Protein AF-A0AA35SXV5-F1 (afdb_monomer_lite)

Sequence (102 aa):
MDRSVSGRVGATPPQNDVPHQPLPDDALLRDTLEFPEISENELVRYFSQISQLNFSIDHNFYPLGSCTMKYNPKINDEVASIPAFADIHPLQPTHGFRALSD

pLDDT: mean 90.49, std 9.9, range [43.47, 97.38]

Structure (mmCIF, N/CA/C/O backbone):
data_AF-A0AA35SXV5-F1
#
_entry.id   AF-A0AA35SXV5-F1
#
loop_
_atom_site.group_PDB
_atom_site.id
_atom_site.type_symbol
_atom_site.label_atom_id
_atom_site.label_alt_id
_atom_site.label_comp_id
_atom_site.label_asym_id
_atom_site.label_entity_id
_atom_site.label_seq_id
_atom_site.pdbx_PDB_ins_code
_atom_site.Cartn_x
_atom_site.Cartn_y
_atom_site.Cartn_z
_atom_site.occupancy
_atom_site.B_iso_or_equiv
_atom_site.auth_seq_id
_atom_site.auth_comp_id
_atom_site.auth_asym_id
_atom_site.auth_atom_id
_atom_site.pdbx_PDB_model_num
ATOM 1 N N . MET A 1 1 ? -9.736 -2.413 14.837 1.00 81.00 1 MET A N 1
ATOM 2 C CA . MET A 1 1 ? -11.081 -2.710 15.371 1.00 81.00 1 MET A CA 1
ATOM 3 C C . MET A 1 1 ? -11.685 -1.528 16.107 1.00 81.00 1 MET A C 1
ATOM 5 O O . MET A 1 1 ? -12.849 -1.239 15.895 1.00 81.00 1 MET A O 1
ATOM 9 N N . ASP A 1 2 ? -10.891 -0.775 16.862 1.00 89.19 2 ASP A N 1
ATOM 10 C CA . ASP A 1 2 ? -11.342 0.315 17.748 1.00 89.19 2 ASP A CA 1
ATOM 11 C C . ASP A 1 2 ? -12.106 1.471 17.070 1.00 89.19 2 ASP A C 1
ATOM 13 O O . ASP A 1 2 ? -12.781 2.241 17.743 1.00 89.19 2 ASP A O 1
ATOM 17 N N . ARG A 1 3 ? -11.993 1.616 15.742 1.00 89.12 3 ARG A N 1
ATOM 18 C CA . ARG A 1 3 ? -12.697 2.634 14.935 1.00 89.12 3 ARG A CA 1
ATOM 19 C C . ARG A 1 3 ? -13.839 2.055 14.083 1.00 89.12 3 ARG A C 1
ATOM 21 O O . ARG A 1 3 ? -14.403 2.777 13.269 1.00 89.12 3 ARG A O 1
ATOM 28 N N . SER A 1 4 ? -14.129 0.761 14.227 1.00 94.44 4 SER A N 1
ATOM 29 C CA . SER A 1 4 ? -15.166 0.058 13.466 1.00 94.44 4 SER A CA 1
ATOM 30 C C . SER A 1 4 ? -16.555 0.506 13.906 1.00 94.44 4 SER A C 1
ATOM 32 O O . SER A 1 4 ? -16.813 0.643 15.104 1.00 94.44 4 SER A O 1
ATOM 34 N N . VAL A 1 5 ? -17.459 0.697 12.950 1.00 94.62 5 VAL A N 1
ATOM 35 C CA . VAL A 1 5 ? -18.873 0.977 13.209 1.00 94.62 5 VAL A CA 1
ATOM 36 C C . VAL A 1 5 ? -19.714 0.073 12.326 1.00 94.62 5 VAL A C 1
ATOM 38 O O . VAL A 1 5 ? -19.585 0.114 11.107 1.00 94.62 5 VAL A O 1
ATOM 41 N N . SER A 1 6 ? -20.593 -0.714 12.947 1.00 93.75 6 SER A N 1
ATOM 42 C CA . SER A 1 6 ? -21.388 -1.705 12.224 1.00 93.75 6 SER A CA 1
ATOM 43 C C . SER A 1 6 ? -22.250 -1.084 11.119 1.00 93.75 6 SER A C 1
ATOM 45 O O . SER A 1 6 ? -22.845 -0.019 11.299 1.00 93.75 6 SER A O 1
ATOM 47 N N . GLY A 1 7 ? -22.291 -1.751 9.969 1.00 92.06 7 GLY A N 1
ATOM 48 C CA . GLY A 1 7 ? -22.955 -1.342 8.735 1.00 92.06 7 GLY A CA 1
ATOM 49 C C . GLY A 1 7 ? -22.149 -0.375 7.864 1.00 92.06 7 GLY A C 1
ATOM 50 O O . GLY A 1 7 ? -22.643 0.053 6.819 1.00 92.06 7 GLY A O 1
ATOM 51 N N . ARG A 1 8 ? -20.937 0.022 8.266 1.00 94.19 8 ARG A N 1
ATOM 52 C CA . ARG A 1 8 ? -20.153 1.017 7.527 1.00 94.19 8 ARG A CA 1
ATOM 53 C C . ARG A 1 8 ? -19.349 0.373 6.398 1.00 94.19 8 ARG A C 1
ATOM 55 O O . ARG A 1 8 ? -18.568 -0.547 6.612 1.00 94.19 8 ARG A O 1
ATOM 62 N N . VAL A 1 9 ? -19.497 0.932 5.198 1.00 92.69 9 VAL A N 1
ATOM 63 C CA . VAL A 1 9 ? -18.872 0.426 3.969 1.00 92.69 9 VAL A CA 1
ATOM 64 C C . VAL A 1 9 ? -17.732 1.345 3.529 1.00 92.69 9 VAL A C 1
ATOM 66 O O . VAL A 1 9 ? -17.905 2.563 3.441 1.00 92.69 9 VAL A O 1
ATOM 69 N N . GLY A 1 10 ? -16.565 0.754 3.263 1.00 92.12 10 GLY A N 1
ATOM 70 C CA . GLY A 1 10 ? -15.334 1.480 2.934 1.00 92.12 10 GLY A CA 1
ATOM 71 C C . GLY A 1 10 ? -14.965 1.517 1.459 1.00 92.12 10 GLY A C 1
ATOM 72 O O . GLY A 1 10 ? -14.184 2.368 1.062 1.00 92.12 10 GLY A O 1
ATOM 73 N N . ALA A 1 11 ? -15.509 0.611 0.655 1.00 90.25 11 ALA A N 1
ATOM 74 C CA . ALA A 1 11 ? -15.293 0.566 -0.783 1.00 90.25 11 ALA A CA 1
ATOM 75 C C . ALA A 1 11 ? -16.444 -0.194 -1.444 1.00 90.25 11 ALA A C 1
ATOM 77 O O . ALA A 1 11 ? -17.065 -1.055 -0.819 1.00 90.25 11 ALA A O 1
ATOM 78 N N . THR A 1 12 ? -16.705 0.111 -2.713 1.00 89.50 12 THR A N 1
ATOM 79 C CA . THR A 1 12 ? -17.600 -0.690 -3.556 1.00 89.50 12 THR A CA 1
ATOM 80 C C . THR A 1 12 ? -16.733 -1.454 -4.553 1.00 89.50 12 THR A C 1
ATOM 82 O O . THR A 1 12 ? -16.023 -0.804 -5.324 1.00 89.50 12 THR A O 1
ATOM 85 N N . PRO A 1 13 ? -16.728 -2.799 -4.535 1.00 89.06 13 PRO A N 1
ATOM 86 C CA . PRO A 1 13 ? -15.979 -3.561 -5.524 1.00 89.06 13 PRO A CA 1
ATOM 87 C C . PRO A 1 13 ? -16.544 -3.311 -6.932 1.00 89.06 13 PRO A C 1
ATOM 89 O O . PRO A 1 13 ? -17.727 -2.976 -7.068 1.00 89.06 13 PRO A O 1
ATOM 92 N N . PRO A 1 14 ? -15.726 -3.472 -7.987 1.00 90.81 14 PRO A N 1
ATOM 93 C CA . PRO A 1 14 ? -16.216 -3.382 -9.355 1.00 90.81 14 PRO A CA 1
ATOM 94 C C . PRO A 1 14 ? -17.280 -4.452 -9.624 1.00 90.81 14 PRO A C 1
ATOM 96 O O . PRO A 1 14 ? -17.364 -5.473 -8.936 1.00 90.81 14 PRO A O 1
ATOM 99 N N . GLN A 1 15 ? -18.104 -4.213 -10.644 1.00 93.00 15 GLN A N 1
ATOM 100 C CA . GLN A 1 15 ? -19.080 -5.200 -11.086 1.00 93.00 15 GLN A CA 1
ATOM 101 C C . GLN A 1 15 ? -18.361 -6.474 -11.545 1.00 93.00 15 GLN A C 1
ATOM 103 O O . GLN A 1 15 ? -17.375 -6.395 -12.271 1.00 93.00 15 GLN A O 1
ATOM 108 N N . ASN A 1 16 ? -18.878 -7.637 -11.137 1.00 92.81 16 ASN A N 1
ATOM 109 C CA . ASN A 1 16 ? -18.366 -8.920 -11.603 1.00 92.81 16 ASN A CA 1
ATOM 110 C C . ASN A 1 16 ? -18.538 -9.028 -13.128 1.00 92.81 16 ASN A C 1
ATOM 112 O O . ASN A 1 16 ? -19.664 -8.998 -13.629 1.00 92.81 16 ASN A O 1
ATOM 116 N N . ASP A 1 17 ? -17.427 -9.150 -13.843 1.00 93.69 17 ASP A N 1
ATOM 117 C CA . ASP A 1 17 ? -17.343 -9.238 -15.300 1.00 93.69 17 ASP A CA 1
ATOM 118 C C . ASP A 1 17 ? -17.095 -10.672 -15.800 1.00 93.69 17 ASP A C 1
ATOM 120 O O . ASP A 1 17 ? -17.041 -10.906 -17.009 1.00 93.69 17 ASP A O 1
ATOM 124 N N . VAL A 1 18 ? -17.010 -11.651 -14.891 1.00 92.00 18 VAL A N 1
ATOM 125 C CA . VAL A 1 18 ? -16.788 -13.066 -15.214 1.00 92.00 18 VAL A CA 1
ATOM 126 C C . VAL A 1 18 ? -17.976 -13.962 -14.834 1.00 92.00 18 VAL A C 1
ATOM 128 O O . VAL A 1 18 ? -18.758 -13.635 -13.933 1.00 92.00 18 VAL A O 1
ATOM 131 N N . PRO A 1 19 ? -18.137 -15.131 -15.490 1.00 94.88 19 PRO A N 1
ATOM 132 C CA . PRO A 1 19 ? -19.202 -16.072 -15.156 1.00 94.88 19 PRO A CA 1
ATOM 133 C C . PRO A 1 19 ? -19.124 -16.547 -13.702 1.00 94.88 19 PRO A C 1
ATOM 135 O O . PRO A 1 19 ? -18.064 -16.964 -13.231 1.00 94.88 19 PRO A O 1
ATOM 138 N N . HIS A 1 20 ? -20.269 -16.552 -13.016 1.00 93.62 20 HIS A N 1
ATOM 139 C CA . HIS A 1 20 ? -20.374 -17.064 -11.651 1.00 93.62 20 HIS A CA 1
ATOM 140 C C . HIS A 1 20 ? -19.908 -18.521 -11.559 1.00 93.62 20 HIS A C 1
ATOM 142 O O . HIS A 1 20 ? -20.305 -19.366 -12.361 1.00 93.62 20 HIS A O 1
ATOM 148 N N . GLN A 1 21 ? -19.086 -18.801 -10.550 1.00 93.38 21 GLN A N 1
ATOM 149 C CA . GLN A 1 21 ? -18.627 -20.145 -10.211 1.00 93.38 21 GLN A CA 1
ATOM 150 C C . GLN A 1 21 ? -19.322 -20.621 -8.928 1.00 93.38 21 GLN A C 1
ATOM 152 O O . GLN A 1 21 ? -19.619 -19.787 -8.066 1.00 93.38 21 GLN A O 1
ATOM 157 N N . PRO A 1 22 ? -19.601 -21.931 -8.785 1.00 94.00 22 PRO A N 1
ATOM 158 C CA . PRO A 1 22 ? -20.128 -22.469 -7.539 1.00 94.00 22 PRO A CA 1
ATOM 159 C C . PRO A 1 22 ? -19.113 -22.273 -6.408 1.00 94.00 22 PRO A C 1
ATOM 161 O O . PRO A 1 22 ? -17.904 -22.399 -6.614 1.00 94.00 22 PRO A O 1
ATOM 164 N N . LEU A 1 23 ? -19.616 -21.967 -5.214 1.00 91.75 23 LEU A N 1
ATOM 165 C CA . LEU A 1 23 ? -18.791 -21.912 -4.013 1.00 91.75 23 LEU A CA 1
ATOM 166 C C . LEU A 1 23 ? -18.301 -23.323 -3.630 1.00 91.75 23 LEU A C 1
ATOM 168 O O . LEU A 1 23 ? -18.946 -24.314 -3.991 1.00 91.75 23 LEU A O 1
ATOM 172 N N . PRO A 1 24 ? -17.161 -23.434 -2.922 1.00 93.56 24 PRO A N 1
ATOM 173 C CA . PRO A 1 24 ? -16.754 -24.693 -2.305 1.00 93.56 24 PRO A CA 1
ATOM 174 C C . PRO A 1 24 ? -17.755 -25.117 -1.214 1.00 93.56 24 PRO A C 1
ATOM 176 O O . PRO A 1 24 ? -18.614 -24.332 -0.826 1.00 93.56 24 PRO A O 1
ATOM 179 N N . ASP A 1 25 ? -17.632 -26.358 -0.732 1.00 95.06 25 ASP A N 1
ATOM 180 C CA . ASP A 1 25 ? -18.471 -26.914 0.343 1.00 95.06 25 ASP A CA 1
ATOM 181 C C . ASP A 1 25 ? -18.548 -25.961 1.551 1.00 95.06 25 ASP A C 1
ATOM 183 O O . ASP A 1 25 ? -17.519 -2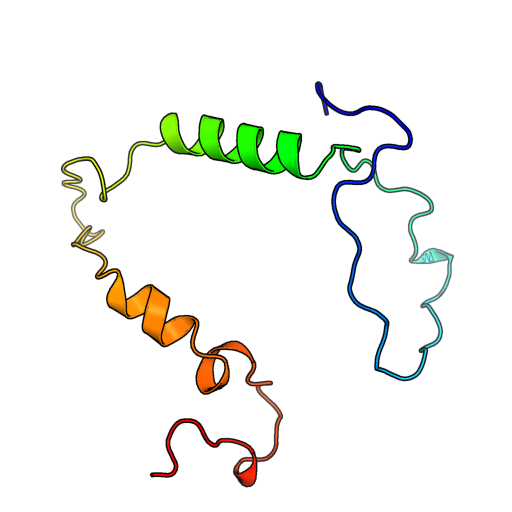5.445 1.996 1.00 95.06 25 ASP A O 1
ATOM 187 N N . ASP A 1 26 ? -19.751 -25.760 2.094 1.00 93.94 26 ASP A N 1
ATOM 188 C CA . ASP A 1 26 ? -20.020 -24.897 3.248 1.00 93.94 26 ASP A CA 1
ATOM 189 C C . ASP A 1 26 ? -19.155 -25.263 4.462 1.00 93.94 26 ASP A C 1
ATOM 191 O O . ASP A 1 26 ? -18.758 -24.385 5.226 1.00 93.94 26 ASP A O 1
ATOM 195 N N . ALA A 1 27 ? -18.767 -26.536 4.612 1.00 94.38 27 ALA A N 1
ATOM 196 C CA . ALA A 1 27 ? -17.852 -26.973 5.669 1.00 94.38 27 ALA A CA 1
ATOM 197 C C . ALA A 1 27 ? -16.446 -26.339 5.580 1.00 94.38 27 ALA A C 1
ATOM 199 O O . ALA A 1 27 ? -15.690 -26.368 6.554 1.00 94.38 27 ALA A O 1
ATOM 200 N N . LEU A 1 28 ? -16.074 -25.794 4.417 1.00 94.56 28 LEU A N 1
ATOM 201 C CA . LEU A 1 28 ? -14.813 -25.086 4.171 1.00 94.56 28 LEU A CA 1
ATOM 202 C C . LEU A 1 28 ? -14.963 -23.562 4.265 1.00 94.56 28 LEU A C 1
ATOM 204 O O . LEU A 1 28 ? -13.958 -22.845 4.227 1.00 94.56 28 LEU A O 1
ATOM 208 N N . LEU A 1 29 ? -16.194 -23.060 4.358 1.00 93.50 29 LEU A N 1
ATOM 209 C CA . LEU A 1 29 ? -16.495 -21.638 4.400 1.00 93.50 29 LEU A CA 1
ATOM 210 C C . LEU A 1 29 ? -16.600 -21.141 5.842 1.00 93.50 29 LEU A C 1
ATOM 212 O O . LEU A 1 29 ? -16.898 -21.876 6.780 1.00 93.50 29 LEU A O 1
ATOM 216 N N . ARG A 1 30 ? -16.317 -19.851 6.021 1.00 91.50 30 ARG A N 1
ATOM 217 C CA . ARG A 1 30 ? -16.551 -19.151 7.285 1.00 91.50 30 ARG A CA 1
ATOM 218 C C . ARG A 1 30 ? -17.819 -18.329 7.145 1.00 91.50 30 ARG A C 1
ATOM 220 O O . ARG A 1 30 ? -17.928 -17.561 6.194 1.00 91.50 30 ARG A O 1
ATOM 227 N N . ASP A 1 31 ? -18.700 -18.419 8.135 1.00 88.81 31 ASP A N 1
ATOM 228 C CA . ASP A 1 31 ? -19.931 -17.621 8.168 1.00 88.81 31 ASP A CA 1
ATOM 229 C C . ASP A 1 31 ? -19.653 -16.128 8.385 1.00 88.81 31 ASP A C 1
ATOM 231 O O . ASP A 1 31 ? -20.393 -15.270 7.906 1.00 88.81 31 ASP A O 1
ATOM 235 N N . THR A 1 32 ? -18.583 -15.802 9.121 1.00 88.94 32 THR A N 1
ATOM 236 C CA . THR A 1 32 ? -18.217 -14.421 9.448 1.00 88.94 32 THR A CA 1
ATOM 237 C C . THR A 1 32 ? -16.707 -14.185 9.408 1.00 88.94 32 THR A C 1
ATOM 239 O O . THR A 1 32 ? -15.879 -15.070 9.664 1.00 88.94 32 THR A O 1
ATOM 242 N N . LEU A 1 33 ? -16.351 -12.941 9.089 1.00 88.69 33 LEU A N 1
ATOM 243 C CA . LEU A 1 33 ? -14.999 -12.404 9.162 1.00 88.69 33 LEU A CA 1
ATOM 244 C C . LEU A 1 33 ? -15.040 -11.155 10.037 1.00 88.69 33 LEU A C 1
ATOM 246 O O . LEU A 1 33 ? -15.848 -10.258 9.810 1.00 88.69 33 LEU A O 1
ATOM 250 N N . GLU A 1 34 ? -14.158 -11.087 11.028 1.00 89.75 34 GLU A N 1
ATOM 251 C CA . GLU A 1 34 ? -14.013 -9.915 11.893 1.00 89.75 34 GLU A CA 1
ATOM 252 C C . GLU A 1 34 ? -13.203 -8.829 11.166 1.00 89.75 34 GLU A C 1
ATOM 254 O O . GLU A 1 34 ? -12.071 -8.511 11.533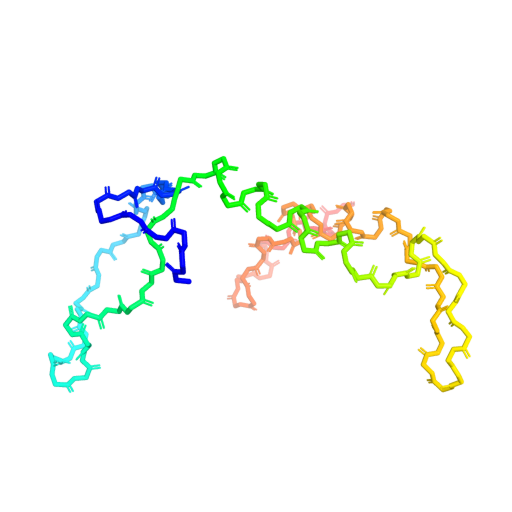 1.00 89.75 34 GLU A O 1
ATOM 259 N N . PHE A 1 35 ? -13.758 -8.277 10.086 1.00 90.94 35 PHE A N 1
ATOM 260 C CA . PHE A 1 35 ? -13.172 -7.125 9.406 1.00 90.94 35 PHE A CA 1
ATOM 261 C C . PHE A 1 35 ? -13.653 -5.805 10.017 1.00 90.94 35 PHE A C 1
ATOM 263 O O . PHE A 1 35 ? -14.777 -5.720 10.512 1.00 90.94 35 PHE A O 1
ATOM 270 N N . PRO A 1 36 ? -12.814 -4.752 9.998 1.00 93.19 36 PRO A N 1
ATOM 271 C CA . PRO A 1 36 ? -13.250 -3.429 10.407 1.00 93.19 36 PRO A CA 1
ATOM 272 C C . PRO A 1 36 ? -14.247 -2.854 9.394 1.00 93.19 36 PRO A C 1
ATOM 274 O O . PRO A 1 36 ? -13.995 -2.836 8.191 1.00 93.19 36 PRO A O 1
ATOM 277 N N . GLU A 1 37 ? -15.343 -2.310 9.904 1.00 94.69 37 GLU A N 1
ATOM 278 C CA . GLU A 1 37 ? -16.374 -1.613 9.142 1.00 94.69 37 GLU A CA 1
ATOM 279 C C . GLU A 1 37 ? -16.101 -0.105 9.237 1.00 94.69 37 GLU A C 1
ATOM 281 O O . GLU A 1 37 ? -16.416 0.557 10.229 1.00 94.69 37 GLU A O 1
ATOM 286 N N . ILE A 1 38 ? -15.410 0.436 8.232 1.00 95.44 38 ILE A N 1
ATOM 287 C CA . ILE A 1 38 ? -14.885 1.812 8.202 1.00 95.44 38 ILE A CA 1
ATOM 288 C C . ILE A 1 38 ? -15.127 2.447 6.837 1.00 95.44 38 ILE A C 1
ATOM 290 O O . ILE A 1 38 ? -15.156 1.749 5.832 1.00 95.44 38 ILE A O 1
ATOM 294 N N . SER A 1 39 ? -15.313 3.767 6.793 1.00 95.19 39 SER A N 1
ATOM 295 C CA . SER A 1 39 ? -15.512 4.488 5.530 1.00 95.19 39 SER A CA 1
ATOM 296 C C . SER A 1 39 ? -14.182 4.699 4.805 1.00 95.19 39 SER A C 1
ATOM 298 O O . SER A 1 39 ? -13.122 4.721 5.436 1.00 95.19 39 SER A O 1
ATOM 300 N N . GLU A 1 40 ? -14.224 4.929 3.491 1.00 95.38 40 GLU A N 1
ATOM 301 C CA . GLU A 1 40 ? -13.019 5.172 2.683 1.00 95.38 40 GLU A CA 1
ATOM 302 C C . GLU A 1 40 ? -12.181 6.338 3.232 1.00 95.38 40 GLU A C 1
ATOM 304 O O . GLU A 1 40 ? -10.963 6.251 3.375 1.00 95.38 40 GLU A O 1
ATOM 309 N N . ASN A 1 41 ? -12.841 7.429 3.629 1.00 94.88 41 ASN A N 1
ATOM 310 C CA . ASN A 1 41 ? -12.158 8.604 4.160 1.00 94.88 41 ASN A CA 1
ATOM 311 C C . ASN A 1 41 ? -11.429 8.304 5.479 1.00 94.88 41 ASN A C 1
ATOM 313 O O . ASN A 1 41 ? -10.309 8.771 5.696 1.00 94.88 41 ASN A O 1
ATOM 317 N N . GLU A 1 42 ? -12.046 7.515 6.360 1.00 94.81 42 GLU A N 1
ATOM 318 C CA . GLU A 1 42 ? -11.418 7.085 7.611 1.00 94.81 42 GLU A CA 1
ATOM 319 C C . GLU A 1 42 ? -10.237 6.153 7.355 1.00 94.81 42 GLU A C 1
ATOM 321 O O . GLU A 1 42 ? -9.207 6.303 8.014 1.00 94.81 42 GLU A O 1
ATOM 326 N N . LEU A 1 43 ? -10.360 5.248 6.379 1.00 93.88 43 LEU A N 1
ATOM 327 C CA . LEU A 1 43 ? -9.291 4.351 5.945 1.00 93.88 43 LEU A CA 1
ATOM 328 C C . LEU A 1 43 ? -8.070 5.142 5.453 1.00 93.88 43 LEU A C 1
ATOM 330 O O . LEU A 1 43 ? -6.957 4.928 5.938 1.00 93.88 43 LEU A O 1
ATOM 334 N N . VAL A 1 44 ? -8.285 6.112 4.558 1.00 95.44 44 VAL A N 1
ATOM 335 C CA . VAL A 1 44 ? -7.226 6.983 4.020 1.00 95.44 44 VAL A CA 1
ATOM 336 C C . VAL A 1 44 ? -6.546 7.775 5.135 1.00 95.44 44 VAL A C 1
ATOM 338 O O . VAL A 1 44 ? -5.315 7.805 5.213 1.00 95.44 44 VAL A O 1
ATOM 341 N N . ARG A 1 45 ? -7.319 8.390 6.043 1.00 95.31 45 ARG A N 1
ATOM 342 C CA . ARG A 1 45 ? -6.757 9.127 7.190 1.00 95.31 45 ARG A CA 1
ATOM 343 C C . ARG A 1 45 ? -5.948 8.219 8.102 1.00 95.31 45 ARG A C 1
ATOM 345 O O . ARG A 1 45 ? -4.878 8.615 8.554 1.00 95.31 45 ARG A O 1
ATOM 352 N N . TYR A 1 46 ? -6.456 7.023 8.380 1.00 94.19 46 TYR A N 1
ATOM 353 C CA . TYR A 1 46 ? -5.805 6.069 9.265 1.00 94.19 46 TYR A CA 1
ATOM 354 C C . TYR A 1 46 ? -4.439 5.640 8.724 1.00 94.19 46 TYR A C 1
ATOM 356 O O . TYR A 1 46 ? -3.438 5.779 9.427 1.00 94.19 46 TYR A O 1
ATOM 364 N N . PHE A 1 47 ? -4.361 5.211 7.462 1.00 95.44 47 PHE A N 1
ATOM 365 C CA . PHE A 1 47 ? -3.083 4.807 6.872 1.00 95.44 47 PHE A CA 1
ATOM 366 C C . PHE A 1 47 ? -2.121 5.979 6.661 1.00 95.44 47 PHE A C 1
ATOM 368 O O . PHE A 1 47 ? -0.917 5.808 6.842 1.00 95.44 47 PHE A O 1
ATOM 375 N N . SER A 1 48 ? -2.632 7.182 6.379 1.00 96.44 48 SER A N 1
ATOM 376 C CA . SER A 1 48 ? -1.804 8.395 6.314 1.00 96.44 48 SER A CA 1
ATOM 377 C C . SER A 1 48 ? -1.198 8.763 7.674 1.00 96.44 48 SER A C 1
ATOM 379 O O . SER A 1 48 ? -0.075 9.245 7.739 1.00 96.44 48 SER A O 1
ATOM 381 N N . GLN A 1 49 ? -1.918 8.538 8.777 1.00 95.81 49 GLN A N 1
ATOM 382 C CA . GLN A 1 49 ? -1.376 8.731 10.126 1.00 95.81 49 GLN A CA 1
ATOM 383 C C . GLN A 1 49 ? -0.308 7.684 10.447 1.00 95.81 49 GLN A C 1
ATOM 385 O O . GLN A 1 49 ? 0.747 8.033 10.964 1.00 95.81 49 GLN A O 1
ATOM 390 N N . ILE A 1 50 ? -0.553 6.413 10.111 1.00 96.06 50 ILE A N 1
ATOM 391 C CA . ILE A 1 50 ? 0.421 5.336 10.335 1.00 96.06 50 ILE A CA 1
ATOM 392 C C . ILE A 1 50 ? 1.704 5.574 9.543 1.00 96.06 50 ILE A C 1
ATOM 394 O O . ILE A 1 50 ? 2.789 5.362 10.078 1.00 96.06 50 ILE A O 1
ATOM 398 N N . SER A 1 51 ? 1.611 6.041 8.295 1.00 96.62 51 SER A N 1
ATOM 399 C CA . SER A 1 51 ? 2.802 6.280 7.477 1.00 96.62 51 SER A CA 1
ATOM 400 C C . SER A 1 51 ? 3.732 7.333 8.088 1.00 96.62 51 SER A C 1
ATOM 402 O O . SER A 1 51 ? 4.947 7.177 8.006 1.00 96.62 51 SER A O 1
ATOM 404 N N . GLN A 1 52 ? 3.187 8.342 8.774 1.00 95.25 52 GLN A N 1
ATOM 405 C CA . GLN A 1 52 ? 3.968 9.368 9.479 1.00 95.25 52 GLN A CA 1
ATOM 406 C C . GLN A 1 52 ? 4.701 8.835 10.716 1.00 95.25 52 GLN A C 1
ATOM 408 O O . GLN A 1 52 ? 5.672 9.444 11.158 1.00 95.25 52 GLN A O 1
ATOM 413 N N . LEU A 1 53 ? 4.258 7.707 11.276 1.00 95.75 53 LEU A N 1
ATOM 414 C CA . LEU A 1 53 ? 4.933 7.049 12.397 1.00 95.75 53 LEU A CA 1
ATOM 415 C C . LEU A 1 53 ? 6.114 6.178 11.937 1.00 95.75 53 LEU A C 1
ATOM 417 O O . LEU A 1 53 ? 6.898 5.730 12.772 1.00 95.75 53 LEU A O 1
ATOM 421 N N . ASN A 1 54 ? 6.259 5.939 10.628 1.00 94.94 54 ASN A N 1
ATOM 422 C CA . ASN A 1 54 ? 7.331 5.119 10.073 1.00 94.94 54 ASN A CA 1
ATOM 423 C C . ASN A 1 54 ? 8.592 5.943 9.788 1.00 94.94 54 ASN A C 1
ATOM 425 O O . ASN A 1 54 ? 8.554 6.982 9.127 1.00 94.94 54 ASN A O 1
ATOM 429 N N . PHE A 1 55 ? 9.748 5.410 10.185 1.00 94.81 55 PHE A N 1
ATOM 430 C CA . PHE A 1 55 ? 11.037 5.905 9.711 1.00 94.81 55 PHE A CA 1
ATOM 431 C C . PHE A 1 55 ? 11.289 5.352 8.303 1.00 94.81 55 PHE A C 1
ATOM 433 O O . PHE A 1 55 ? 11.292 4.141 8.096 1.00 94.81 55 PHE A O 1
ATOM 440 N N . SER A 1 56 ? 11.463 6.232 7.318 1.00 93.69 56 SER A N 1
ATOM 441 C CA . SER A 1 56 ? 11.574 5.852 5.904 1.00 93.69 56 SER A CA 1
ATOM 442 C C . SER A 1 56 ? 12.777 6.500 5.227 1.00 93.69 56 SER A C 1
ATOM 444 O O . SER A 1 56 ? 13.192 7.598 5.605 1.00 93.69 56 SER A O 1
ATOM 446 N N . ILE A 1 57 ? 13.308 5.824 4.203 1.00 94.25 57 ILE A N 1
ATOM 447 C CA . ILE A 1 57 ? 14.415 6.319 3.370 1.00 94.25 57 ILE A CA 1
ATOM 448 C C . ILE A 1 57 ? 14.050 7.574 2.569 1.00 94.25 57 ILE A C 1
ATOM 450 O O . ILE A 1 57 ? 14.920 8.375 2.249 1.00 94.25 57 ILE A O 1
ATOM 454 N N . ASP A 1 58 ? 12.761 7.769 2.284 1.00 92.25 58 ASP A N 1
ATOM 455 C CA . ASP A 1 58 ? 12.270 8.947 1.565 1.00 92.25 58 ASP A CA 1
ATOM 456 C C . ASP A 1 58 ? 12.436 10.240 2.380 1.00 92.25 58 ASP A C 1
ATOM 458 O O . ASP A 1 58 ? 12.562 11.318 1.807 1.00 92.25 58 ASP A O 1
ATOM 462 N N . HIS A 1 59 ? 12.451 10.135 3.712 1.00 91.56 59 HIS A N 1
ATOM 463 C CA . HIS A 1 59 ? 12.505 11.289 4.614 1.00 91.56 59 HIS A CA 1
ATOM 464 C C . HIS A 1 59 ? 13.795 11.356 5.434 1.00 91.56 59 HIS A C 1
ATOM 466 O O . HIS A 1 59 ? 14.097 12.396 6.014 1.00 91.56 59 HIS A O 1
ATOM 472 N N . ASN A 1 60 ? 14.546 10.256 5.526 1.00 93.88 60 ASN A N 1
ATOM 473 C CA . ASN A 1 60 ? 15.661 10.135 6.455 1.00 93.88 60 ASN A CA 1
ATOM 474 C C . ASN A 1 60 ? 16.855 9.405 5.845 1.00 93.88 60 ASN A C 1
ATOM 476 O O . ASN A 1 60 ? 16.729 8.577 4.945 1.00 93.88 60 ASN A O 1
ATOM 480 N N . PHE A 1 61 ? 18.028 9.647 6.427 1.00 94.69 61 PHE A N 1
ATOM 481 C CA . PHE A 1 61 ? 19.218 8.860 6.139 1.00 94.69 61 PHE A CA 1
ATOM 482 C C . PHE A 1 61 ? 19.137 7.472 6.797 1.00 94.69 61 PHE A C 1
ATOM 484 O O . PHE A 1 61 ? 18.863 7.367 7.992 1.00 94.69 61 PHE A O 1
ATOM 491 N N . TYR A 1 62 ? 19.403 6.412 6.023 1.00 95.38 62 TYR A N 1
ATOM 492 C CA . TYR A 1 62 ? 19.155 5.018 6.421 1.00 95.38 62 TYR A CA 1
ATOM 493 C C . TYR A 1 62 ? 20.415 4.122 6.278 1.00 95.38 62 TYR A C 1
ATOM 495 O O . TYR A 1 62 ? 20.483 3.280 5.382 1.00 95.38 62 TYR A O 1
ATOM 503 N N . PRO A 1 63 ? 21.453 4.276 7.130 1.00 93.00 63 PRO A N 1
ATOM 504 C CA . PRO A 1 63 ? 22.752 3.610 6.963 1.00 93.00 63 PRO A CA 1
ATOM 505 C C . PRO A 1 63 ? 22.780 2.173 7.510 1.00 93.00 63 PRO A C 1
ATOM 507 O O . PRO A 1 63 ? 23.545 1.848 8.418 1.00 93.00 63 PRO A O 1
ATOM 510 N N . LEU A 1 64 ? 21.955 1.287 6.952 1.00 93.75 64 LEU A N 1
ATOM 511 C CA . LEU A 1 64 ? 22.005 -0.137 7.282 1.00 93.75 64 LEU A CA 1
ATOM 512 C C . LEU A 1 64 ? 22.982 -0.881 6.366 1.00 93.75 64 LEU A C 1
ATOM 514 O O . LEU A 1 64 ? 22.759 -1.013 5.159 1.00 93.75 64 LEU A O 1
ATOM 518 N N . GLY A 1 65 ? 24.064 -1.392 6.959 1.00 95.31 65 GLY A N 1
ATOM 519 C CA . GLY A 1 65 ? 25.013 -2.271 6.277 1.00 95.31 65 GLY A CA 1
ATOM 520 C C . GLY A 1 65 ? 24.333 -3.540 5.754 1.00 95.31 65 GLY A C 1
ATOM 521 O O . GLY A 1 65 ? 23.355 -4.009 6.326 1.00 95.31 65 GLY A O 1
ATOM 522 N N . SER A 1 66 ? 24.839 -4.093 4.649 1.00 96.38 66 SER A N 1
ATOM 523 C CA . SER A 1 66 ? 24.282 -5.262 3.941 1.00 96.38 66 SER A CA 1
ATOM 524 C C . SER A 1 66 ? 22.911 -5.073 3.272 1.00 96.38 66 SER A C 1
ATOM 526 O O . SER A 1 66 ? 22.595 -5.824 2.353 1.00 96.38 66 SER A O 1
ATOM 528 N N . CYS A 1 67 ? 22.109 -4.080 3.667 1.00 95.44 67 CYS A N 1
ATOM 529 C CA . CYS A 1 67 ? 20.784 -3.836 3.085 1.00 95.44 67 CYS A CA 1
ATOM 530 C C . CYS A 1 67 ? 20.832 -3.003 1.796 1.00 95.44 67 CYS A C 1
ATOM 532 O O . CYS A 1 67 ? 19.901 -3.056 1.003 1.00 95.44 67 CYS A O 1
ATOM 534 N N . THR A 1 68 ? 21.910 -2.241 1.571 1.00 92.81 68 THR A N 1
ATOM 535 C CA . THR A 1 68 ? 22.038 -1.319 0.425 1.00 92.81 68 THR A CA 1
ATOM 536 C C . THR A 1 68 ? 20.802 -0.420 0.288 1.00 92.81 68 THR A C 1
ATOM 538 O O . THR A 1 68 ? 20.184 -0.335 -0.773 1.00 92.81 68 THR A O 1
ATOM 541 N N . MET A 1 69 ? 20.435 0.241 1.388 1.00 95.25 69 MET A N 1
ATOM 542 C CA . MET A 1 69 ? 19.307 1.173 1.466 1.00 95.25 69 MET A CA 1
ATOM 543 C C . MET A 1 69 ? 19.607 2.430 0.634 1.00 95.25 69 MET A C 1
ATOM 545 O O . MET A 1 69 ? 20.067 3.447 1.151 1.00 95.25 69 MET A O 1
ATOM 549 N N . LYS A 1 70 ? 19.417 2.321 -0.684 1.00 93.88 70 LYS A N 1
ATOM 550 C CA . LYS A 1 70 ? 19.632 3.372 -1.684 1.00 93.88 70 LYS A CA 1
ATOM 551 C C . LYS A 1 70 ? 18.324 4.084 -2.012 1.00 93.88 70 LYS A C 1
ATOM 553 O O . LYS A 1 70 ? 17.248 3.584 -1.709 1.00 93.88 70 LYS A O 1
ATOM 558 N N . TYR A 1 71 ? 18.429 5.229 -2.678 1.00 94.06 71 TYR A N 1
ATOM 559 C CA . TYR A 1 71 ? 17.260 5.910 -3.223 1.00 94.06 71 TYR A CA 1
ATOM 560 C C . TYR A 1 71 ? 16.434 4.968 -4.111 1.00 94.06 71 TYR A C 1
ATOM 562 O O . TYR A 1 71 ? 16.999 4.290 -4.971 1.00 94.06 71 TYR A O 1
ATOM 570 N N . ASN A 1 72 ? 15.115 4.979 -3.906 1.00 96.25 72 ASN A N 1
ATOM 571 C CA . ASN A 1 72 ? 14.125 4.299 -4.734 1.00 96.25 72 ASN A CA 1
ATOM 572 C C . ASN A 1 72 ? 13.522 5.328 -5.711 1.00 96.25 72 ASN A C 1
ATOM 574 O O . ASN A 1 72 ? 12.686 6.132 -5.287 1.00 96.25 72 ASN A O 1
ATOM 578 N N . PRO A 1 73 ? 13.947 5.365 -6.992 1.00 96.62 73 PRO A N 1
ATOM 579 C CA . PRO A 1 73 ? 13.433 6.324 -7.962 1.00 96.62 73 PRO A CA 1
ATOM 580 C C . PRO A 1 73 ? 11.925 6.216 -8.135 1.00 96.62 73 PRO A C 1
ATOM 582 O O . PRO A 1 73 ? 11.431 5.147 -8.475 1.00 96.62 73 PRO A O 1
ATOM 585 N N . LYS A 1 74 ? 11.202 7.330 -7.972 1.00 96.00 74 LYS A N 1
ATOM 586 C CA . LYS A 1 74 ? 9.733 7.351 -8.109 1.00 96.00 74 LYS A CA 1
ATOM 587 C C . LYS A 1 74 ? 9.246 6.957 -9.505 1.00 96.00 74 LYS A C 1
ATOM 589 O O . LYS A 1 74 ? 8.204 6.329 -9.630 1.00 96.00 74 LYS A O 1
ATOM 594 N N . ILE A 1 75 ? 10.072 7.187 -10.528 1.00 97.38 75 ILE A N 1
ATOM 595 C CA . ILE A 1 75 ? 9.823 6.691 -11.887 1.00 97.38 75 ILE A CA 1
ATOM 596 C C . ILE A 1 75 ? 9.694 5.161 -11.953 1.00 97.38 75 ILE A C 1
ATOM 598 O O . ILE A 1 75 ? 8.995 4.650 -12.817 1.00 97.38 75 ILE A O 1
ATOM 602 N N . ASN A 1 76 ? 10.326 4.409 -11.045 1.00 97.06 76 ASN A N 1
ATOM 603 C CA . ASN A 1 76 ? 10.192 2.953 -11.033 1.00 97.06 76 ASN A CA 1
ATOM 604 C C . ASN A 1 76 ? 8.776 2.532 -10.627 1.00 97.06 76 ASN A C 1
ATOM 606 O O . ASN A 1 76 ? 8.243 1.594 -11.214 1.00 97.06 76 ASN A O 1
ATOM 610 N N . ASP A 1 77 ? 8.172 3.237 -9.667 1.00 96.56 77 ASP A N 1
ATOM 611 C CA . ASP A 1 77 ? 6.791 2.990 -9.246 1.00 96.56 77 ASP A CA 1
ATOM 612 C C . ASP A 1 77 ? 5.822 3.360 -10.380 1.00 96.56 77 ASP A C 1
ATOM 614 O O . ASP A 1 77 ? 4.913 2.595 -10.696 1.00 96.56 77 ASP A O 1
ATOM 618 N N . GLU A 1 78 ? 6.068 4.486 -11.061 1.00 96.62 78 GLU A N 1
ATOM 619 C CA . GLU A 1 78 ? 5.290 4.903 -12.235 1.00 96.62 78 GLU A CA 1
ATOM 620 C C . GLU A 1 78 ? 5.356 3.859 -13.357 1.00 96.62 78 GLU A C 1
ATOM 622 O O . GLU A 1 78 ? 4.316 3.416 -13.841 1.00 96.62 78 GLU A O 1
ATOM 627 N N . VAL A 1 79 ? 6.556 3.406 -13.733 1.00 96.00 79 VAL A N 1
ATOM 628 C CA . VAL A 1 79 ? 6.743 2.396 -14.787 1.00 96.00 79 VAL A CA 1
ATOM 629 C C . VAL A 1 79 ? 6.104 1.063 -14.401 1.00 96.00 79 VAL A C 1
ATOM 631 O O . VAL A 1 79 ? 5.441 0.448 -15.234 1.00 96.00 79 VAL A O 1
ATOM 634 N N . ALA A 1 80 ? 6.244 0.627 -13.146 1.00 95.19 80 ALA A N 1
ATOM 635 C CA . ALA A 1 80 ? 5.615 -0.602 -12.663 1.00 95.19 80 ALA A CA 1
ATOM 636 C C . ALA A 1 80 ? 4.079 -0.523 -12.672 1.00 95.19 80 ALA A C 1
ATOM 638 O O . ALA A 1 80 ? 3.420 -1.540 -12.871 1.00 95.19 80 ALA A O 1
ATOM 639 N N . SER A 1 81 ? 3.514 0.675 -12.488 1.00 95.56 81 SER A N 1
ATOM 640 C CA . S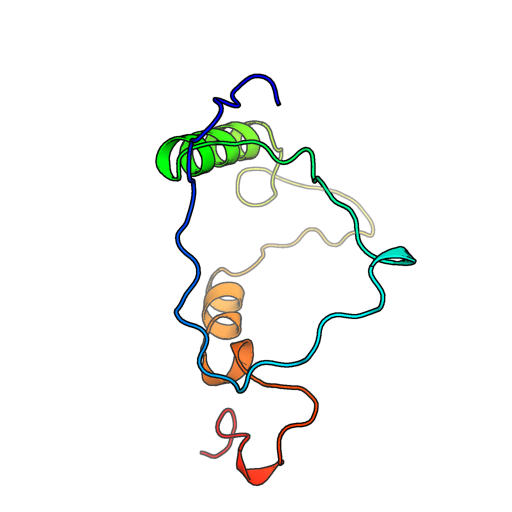ER A 1 81 ? 2.065 0.910 -12.486 1.00 95.56 81 SER A CA 1
ATOM 641 C C . SER A 1 81 ? 1.432 1.004 -13.878 1.00 95.56 81 SER A C 1
ATOM 643 O O . SER A 1 81 ? 0.208 1.073 -13.983 1.00 95.56 81 SER A O 1
ATOM 645 N N . ILE A 1 82 ? 2.230 1.016 -14.953 1.00 94.31 82 ILE A N 1
ATOM 646 C CA . ILE A 1 82 ? 1.699 1.052 -16.320 1.00 94.31 82 ILE A CA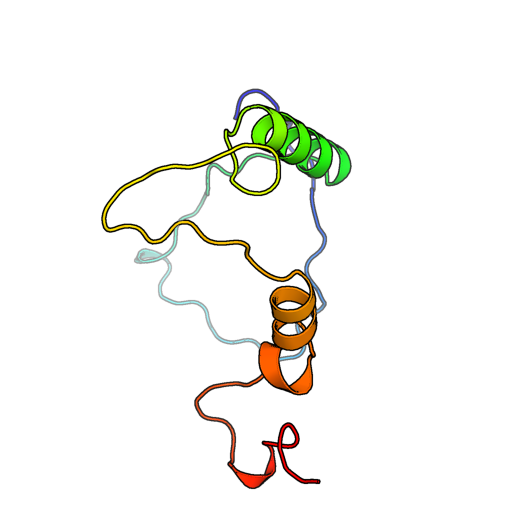 1
ATOM 647 C C . ILE A 1 82 ? 0.819 -0.195 -16.522 1.00 94.31 82 ILE A C 1
ATOM 649 O O . ILE A 1 82 ? 1.328 -1.302 -16.346 1.00 94.31 82 ILE A O 1
ATOM 653 N N . PRO A 1 83 ? -0.453 -0.064 -16.953 1.00 90.12 83 PRO A N 1
ATOM 654 C CA . PRO A 1 83 ? -1.370 -1.201 -17.126 1.00 90.12 83 PRO A CA 1
ATOM 655 C C . PRO A 1 83 ? -0.807 -2.317 -18.010 1.00 90.12 83 PRO A C 1
ATOM 657 O O . PRO A 1 83 ? -0.995 -3.499 -17.741 1.00 90.12 83 PRO A O 1
ATOM 660 N N . ALA A 1 84 ? -0.027 -1.940 -19.030 1.00 86.69 84 ALA A N 1
ATOM 661 C CA . ALA A 1 84 ? 0.666 -2.889 -19.891 1.00 86.69 84 ALA A CA 1
ATOM 662 C C . ALA A 1 84 ? 1.618 -3.825 -19.126 1.00 86.69 84 ALA A C 1
ATOM 664 O O . ALA A 1 84 ? 1.867 -4.909 -19.631 1.00 86.69 84 ALA A O 1
ATOM 665 N N . PHE A 1 85 ? 2.123 -3.438 -17.948 1.00 89.19 85 PHE A N 1
ATOM 666 C CA . PHE A 1 85 ? 2.919 -4.275 -17.043 1.00 89.19 85 PHE A CA 1
ATOM 667 C C . PHE A 1 85 ? 2.116 -4.792 -15.838 1.00 89.19 85 PHE A C 1
ATOM 669 O O . PHE A 1 85 ? 2.233 -5.970 -15.506 1.00 89.19 85 PHE A O 1
ATOM 676 N N . ALA A 1 86 ? 1.319 -3.939 -15.188 1.00 93.31 86 ALA A N 1
ATOM 677 C CA . ALA A 1 86 ? 0.619 -4.260 -13.942 1.00 93.31 86 ALA A CA 1
ATOM 678 C C . ALA A 1 86 ? -0.503 -5.301 -14.114 1.00 93.31 86 ALA A C 1
ATOM 680 O O . ALA A 1 86 ? -0.708 -6.125 -13.223 1.00 93.31 86 ALA A O 1
ATOM 681 N N . ASP A 1 87 ? -1.177 -5.307 -15.269 1.00 90.50 87 ASP A N 1
ATOM 682 C CA . ASP A 1 87 ? -2.383 -6.116 -15.500 1.00 90.50 87 ASP A CA 1
ATOM 683 C C . ASP A 1 87 ? -2.095 -7.414 -16.281 1.00 90.50 87 ASP A C 1
ATOM 685 O O . ASP A 1 87 ? -2.993 -8.045 -16.843 1.00 90.50 87 ASP A O 1
ATOM 689 N N . ILE A 1 88 ? -0.829 -7.837 -16.341 1.00 89.56 88 ILE A N 1
ATOM 690 C CA . ILE A 1 88 ? -0.423 -9.056 -17.047 1.00 89.56 88 ILE A CA 1
ATOM 691 C C . ILE A 1 88 ? -0.753 -10.293 -16.210 1.00 89.56 88 ILE A C 1
ATOM 693 O O . ILE A 1 88 ? -0.184 -10.511 -15.139 1.00 89.56 88 ILE A O 1
ATOM 697 N N . HIS A 1 89 ? -1.575 -11.188 -16.759 1.00 89.88 89 HIS A N 1
ATOM 698 C CA . HIS A 1 89 ? -1.750 -12.514 -16.174 1.00 89.88 89 HIS A CA 1
ATOM 699 C C . HIS A 1 89 ? -0.575 -13.437 -16.569 1.00 89.88 89 HIS A C 1
ATOM 701 O O . HIS A 1 89 ? -0.304 -13.581 -17.764 1.00 89.88 89 HIS A O 1
ATOM 707 N N . PRO A 1 90 ? 0.088 -14.149 -15.631 1.00 89.94 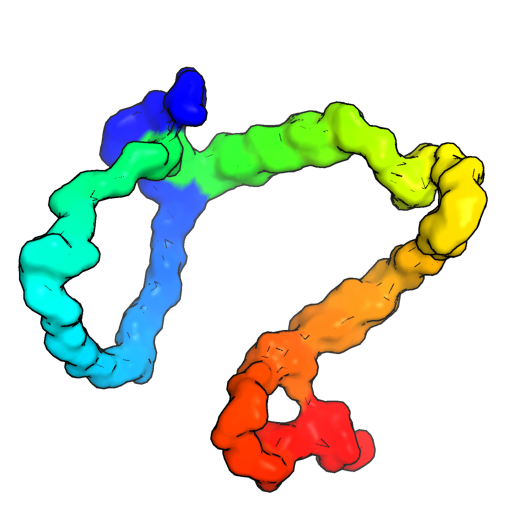90 PRO A N 1
ATOM 708 C CA . PRO A 1 90 ? 1.261 -14.982 -15.937 1.00 89.94 90 PRO A CA 1
ATOM 709 C C . PRO A 1 90 ? 1.043 -16.072 -17.002 1.00 89.94 90 PRO A C 1
ATOM 711 O O . PRO A 1 90 ? 1.993 -16.493 -17.655 1.00 89.94 90 PRO A O 1
ATOM 714 N N . LEU A 1 91 ? -0.199 -16.540 -17.175 1.00 91.44 91 LEU A N 1
ATOM 715 C CA . LEU A 1 91 ? -0.581 -17.567 -18.160 1.00 91.44 91 LEU A CA 1
ATOM 716 C C . LEU A 1 91 ? -1.265 -17.013 -19.424 1.00 91.44 91 LEU A C 1
ATOM 718 O O . LEU A 1 91 ? -1.851 -17.787 -20.181 1.00 91.44 91 LEU A O 1
ATOM 722 N N . GLN A 1 92 ? -1.255 -15.696 -19.657 1.00 88.81 92 GLN A N 1
ATOM 723 C CA . GLN A 1 92 ? -1.860 -15.144 -20.873 1.00 88.81 92 GLN A CA 1
ATOM 724 C C . GLN A 1 92 ? -1.052 -15.518 -22.130 1.00 88.81 92 GLN A C 1
ATOM 726 O O . GLN A 1 92 ? 0.169 -15.687 -22.054 1.00 88.81 92 GLN A O 1
ATOM 731 N N . PRO A 1 93 ? -1.689 -15.630 -23.309 1.00 89.12 93 PRO A N 1
ATOM 732 C CA . PRO A 1 93 ? -0.974 -15.904 -24.549 1.00 89.12 93 PRO A CA 1
ATOM 733 C C . PRO A 1 93 ? 0.114 -14.862 -24.840 1.00 89.12 93 PRO A C 1
ATOM 735 O O . PRO A 1 93 ? -0.096 -13.663 -24.662 1.00 89.12 93 PRO A O 1
ATOM 738 N N . THR A 1 94 ? 1.253 -15.302 -25.380 1.00 83.94 94 THR A N 1
ATOM 739 C CA . THR A 1 94 ? 2.405 -14.428 -25.675 1.00 83.94 94 THR A CA 1
ATOM 740 C C . THR A 1 94 ? 2.079 -13.296 -26.651 1.00 83.94 94 THR A C 1
ATOM 742 O O . THR A 1 94 ? 2.640 -12.214 -26.535 1.00 83.94 94 THR A O 1
ATOM 745 N N . HIS A 1 95 ? 1.129 -13.497 -27.569 1.00 76.69 95 HIS A N 1
ATOM 746 C CA . HIS A 1 95 ? 0.668 -12.449 -28.487 1.00 76.69 95 HIS A CA 1
ATOM 747 C C . HIS A 1 95 ? -0.144 -11.335 -27.798 1.00 76.69 95 HIS A C 1
ATOM 749 O O . HIS A 1 95 ? -0.309 -10.261 -28.369 1.00 76.69 95 HIS A O 1
ATOM 755 N N . GLY A 1 96 ? -0.667 -11.581 -26.592 1.00 64.88 96 GLY A N 1
ATOM 756 C CA . GLY A 1 96 ? -1.328 -10.571 -25.762 1.00 64.88 96 GLY A CA 1
ATOM 757 C C . GLY A 1 96 ? -0.340 -9.685 -24.995 1.00 64.88 96 GLY A C 1
ATOM 758 O O . GLY A 1 96 ? -0.739 -8.680 -24.412 1.00 64.88 96 GLY A O 1
ATOM 759 N N . PHE A 1 97 ? 0.954 -10.026 -25.006 1.00 67.94 97 PHE A N 1
ATOM 760 C CA . PHE A 1 97 ? 2.014 -9.253 -24.366 1.00 67.94 97 PHE A CA 1
ATOM 761 C C . PHE A 1 97 ? 2.387 -8.038 -25.232 1.00 67.94 97 PHE A C 1
ATOM 763 O O . PHE A 1 97 ? 3.339 -8.062 -26.011 1.00 67.94 97 PHE A O 1
ATOM 770 N N . ARG A 1 98 ? 1.613 -6.955 -25.113 1.00 59.94 98 ARG A N 1
ATOM 771 C CA . ARG A 1 98 ? 1.852 -5.701 -25.852 1.00 59.94 98 ARG A CA 1
ATOM 772 C C . ARG A 1 98 ? 2.856 -4.747 -25.202 1.00 59.94 98 ARG A C 1
ATOM 774 O O . ARG A 1 98 ? 3.152 -3.710 -25.775 1.00 59.94 98 ARG A O 1
ATOM 781 N N . ALA A 1 99 ? 3.407 -5.085 -24.038 1.00 57.94 99 ALA A N 1
ATOM 782 C CA . ALA A 1 99 ? 4.263 -4.170 -23.280 1.00 57.94 99 ALA A CA 1
ATOM 783 C C . ALA A 1 99 ? 5.666 -3.948 -23.882 1.00 57.94 99 ALA A C 1
ATOM 785 O O . ALA A 1 99 ? 6.369 -3.039 -23.457 1.00 57.94 99 ALA A O 1
ATOM 786 N N . LEU A 1 100 ? 6.082 -4.7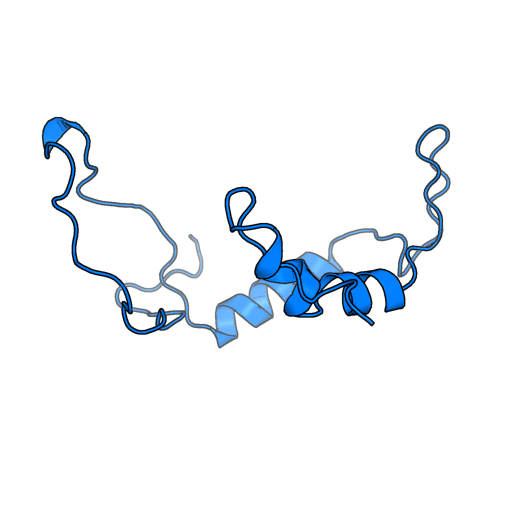87 -24.840 1.00 54.22 100 LEU A N 1
ATOM 787 C CA . LEU A 1 100 ? 7.409 -4.747 -25.475 1.00 54.22 100 LEU A CA 1
ATOM 788 C C . LEU A 1 100 ? 7.360 -4.948 -27.003 1.00 54.22 100 LEU A C 1
ATOM 790 O O . LEU A 1 100 ? 8.394 -5.191 -27.618 1.00 54.22 100 LEU A O 1
ATOM 794 N N . SER A 1 101 ? 6.171 -4.908 -27.614 1.00 49.72 101 SER A N 1
ATOM 795 C CA . SER A 1 101 ? 5.998 -4.977 -29.072 1.00 49.72 101 SER A CA 1
ATOM 796 C C . SER A 1 101 ? 5.698 -3.587 -29.631 1.00 49.72 101 SER A C 1
ATOM 798 O O . SER A 1 101 ? 4.566 -3.301 -30.008 1.00 49.72 101 SER A O 1
ATOM 800 N N . ASP A 1 102 ? 6.712 -2.723 -29.534 1.00 43.47 102 ASP A N 1
ATOM 801 C CA . ASP A 1 102 ? 7.206 -1.752 -30.531 1.00 43.47 102 ASP A CA 1
ATOM 802 C C . ASP A 1 102 ? 8.257 -0.833 -29.879 1.00 43.47 102 ASP A C 1
ATOM 804 O O . ASP A 1 102 ? 7.936 -0.164 -28.868 1.00 43.47 102 ASP A O 1
#

Organism: Geodia barretti (NCBI:txid519541)

Secondary structure (DSSP, 8-state):
-TT--TT-----PPPP-S---PPPPGGGS-S--------HHHHHHHHHHHHHTS--TTTS----TTTT-----HHHHHHHT-HHHHT--TTS-GGG-GGG--

InterPro domains:
  IPR015424 Pyridoxal phosphate-dependent transferase [SSF53383] (21-98)
  IPR020581 Glycine cleavage system P protein [PTHR11773] (38-95)

Foldseek 3Di:
DVQADPPAAADDDDDDPDDDDDDPDPVPDDPDDPDGRDHVVVVVVVVVVVVVVDDDPVVDDDPDPPPCRDDDDPVVVVLCPDCLNVVDDPPDDPVSNPVPVD

Radius of gyration: 20.79 Å; chains: 1; bounding box: 48×38×48 Å